Protein AF-A0A3Q9WKT3-F1 (afdb_monomer_lite)

Sequence (146 aa):
MSVVARQGIGAKASLVVVEAEGTRFYLGVTEQSVSVLHSSTAPRALQAVPVSDDAVPTVQAQAAAASAGPGTTAEPADARFAASLRLAATAPGPGSTADAEPVSRRAARAARSAEPAQSAATLQGSILSPATWKQTAAFLRQGRAG

Foldseek 3Di:
DDWPDWADPDPFWIWTWDDDPQKIWTWIGGPVDIDTPDIDGHPPPPPPDPPPPDDDPPPDDDDDDDDDDDDPPVDPVVVVVVVVVVVVVPPDDPPPPPDDDDDDPVNVVVVVVVPCPVVQVVCPPHCPHPVVVVVVVVVVVVVVVD

pLDDT: mean 72.59, std 19.61, range [34.09, 97.5]

Structure (mmCIF, N/CA/C/O backbone):
data_AF-A0A3Q9WKT3-F1
#
_entry.id   AF-A0A3Q9WKT3-F1
#
loop_
_atom_site.group_PDB
_atom_site.id
_atom_site.type_symbol
_atom_site.label_atom_id
_atom_site.label_alt_id
_atom_site.label_comp_id
_atom_site.label_asym_id
_atom_site.label_entity_id
_atom_site.label_seq_id
_atom_site.pdbx_PDB_ins_code
_atom_site.Cartn_x
_atom_site.Cartn_y
_atom_site.Cartn_z
_atom_site.occupancy
_atom_site.B_iso_or_equiv
_atom_site.auth_seq_id
_atom_site.auth_comp_id
_atom_site.auth_asym_id
_atom_site.auth_atom_id
_atom_site.pdbx_PDB_model_num
ATOM 1 N N . MET A 1 1 ? -4.898 -1.278 20.251 1.00 85.44 1 MET A N 1
ATOM 2 C CA . MET A 1 1 ? -3.820 -0.925 19.304 1.00 85.44 1 MET A CA 1
ATOM 3 C C . MET A 1 1 ? -3.080 -2.202 18.942 1.00 85.44 1 MET A C 1
ATOM 5 O O . MET A 1 1 ? -2.647 -2.896 19.854 1.00 85.44 1 MET A O 1
ATOM 9 N N . SER A 1 2 ? -2.984 -2.550 17.660 1.00 92.94 2 SER A N 1
ATOM 10 C CA . SER A 1 2 ? -2.291 -3.749 17.172 1.00 92.94 2 SER A CA 1
ATOM 11 C C . SER A 1 2 ? -1.396 -3.410 15.981 1.00 92.94 2 SER A C 1
ATOM 13 O O . SER A 1 2 ? -1.680 -2.498 15.209 1.00 92.94 2 SER A O 1
ATOM 15 N N . VAL A 1 3 ? -0.285 -4.127 15.831 1.00 93.44 3 VAL A N 1
ATOM 16 C CA . VAL A 1 3 ? 0.569 -4.010 14.643 1.00 93.44 3 VAL A CA 1
ATOM 17 C C . VAL A 1 3 ? 0.066 -5.009 13.612 1.00 93.44 3 VAL A C 1
ATOM 19 O O . VAL A 1 3 ? 0.030 -6.204 13.889 1.00 93.44 3 VAL A O 1
ATOM 22 N N . VAL A 1 4 ? -0.312 -4.518 12.436 1.00 93.94 4 VAL A N 1
ATOM 23 C CA . VAL A 1 4 ? -0.836 -5.348 11.343 1.00 93.94 4 VAL A CA 1
ATOM 24 C C . VAL A 1 4 ? 0.306 -5.911 10.504 1.00 93.94 4 VAL A C 1
ATOM 26 O O . VAL A 1 4 ? 0.288 -7.079 10.134 1.00 93.94 4 VAL A O 1
ATOM 29 N N . ALA A 1 5 ? 1.312 -5.086 10.203 1.00 94.06 5 ALA A N 1
ATOM 30 C CA . ALA A 1 5 ? 2.438 -5.483 9.367 1.00 94.06 5 ALA A CA 1
ATOM 31 C C . ALA A 1 5 ? 3.690 -4.649 9.656 1.00 94.06 5 ALA A C 1
ATOM 33 O O . ALA A 1 5 ? 3.609 -3.503 10.110 1.00 94.06 5 ALA A O 1
ATOM 34 N N . ARG A 1 6 ? 4.856 -5.224 9.347 1.00 95.75 6 ARG A N 1
ATOM 35 C CA . ARG A 1 6 ? 6.154 -4.540 9.334 1.00 95.75 6 ARG A CA 1
ATOM 36 C C . ARG A 1 6 ? 6.895 -4.909 8.058 1.00 95.75 6 ARG A C 1
ATOM 38 O O . ARG A 1 6 ? 7.042 -6.091 7.765 1.00 95.75 6 ARG A O 1
ATOM 45 N N . GLN A 1 7 ? 7.372 -3.911 7.329 1.00 96.69 7 GLN A N 1
ATOM 46 C CA . GLN A 1 7 ? 8.116 -4.103 6.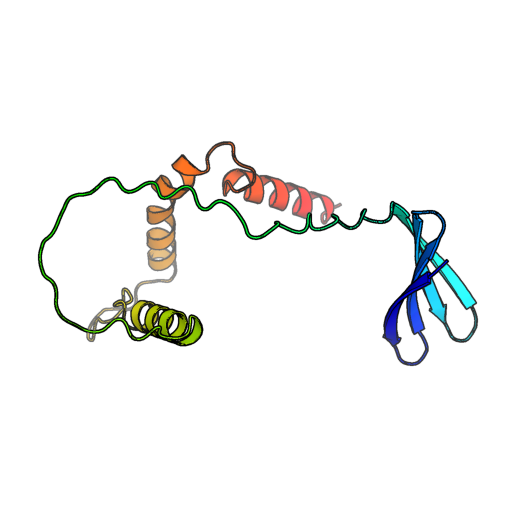090 1.00 96.69 7 GLN A CA 1
ATOM 47 C C . GLN A 1 7 ? 9.424 -3.317 6.135 1.00 96.69 7 GLN A C 1
ATOM 49 O O . GLN A 1 7 ? 9.408 -2.095 6.244 1.00 96.69 7 GLN A O 1
ATOM 54 N N . GLY A 1 8 ? 10.560 -4.004 6.024 1.00 95.62 8 GLY A N 1
ATOM 55 C CA . GLY A 1 8 ? 11.854 -3.349 5.833 1.00 95.62 8 GLY A CA 1
ATOM 56 C C . GLY A 1 8 ? 11.922 -2.723 4.442 1.00 95.62 8 GLY A C 1
ATOM 57 O O . GLY A 1 8 ? 11.718 -3.412 3.446 1.00 95.62 8 GLY A O 1
ATOM 58 N N . ILE A 1 9 ? 12.183 -1.420 4.373 1.00 93.25 9 ILE A N 1
ATOM 59 C CA . ILE A 1 9 ? 12.364 -0.688 3.108 1.00 93.25 9 ILE A CA 1
ATOM 60 C C . ILE A 1 9 ? 13.856 -0.583 2.761 1.00 93.25 9 ILE A C 1
ATOM 62 O O . ILE A 1 9 ? 14.228 -0.520 1.594 1.00 93.25 9 ILE A O 1
ATOM 66 N N . GLY A 1 10 ? 14.725 -0.625 3.771 1.00 93.00 10 GLY A N 1
ATOM 67 C CA . GLY A 1 10 ? 16.173 -0.702 3.618 1.00 93.00 10 GLY A CA 1
ATOM 68 C C . GLY A 1 10 ? 16.838 -1.112 4.929 1.00 93.00 10 GLY A C 1
ATOM 69 O O . GLY A 1 10 ? 16.159 -1.347 5.926 1.00 93.00 10 GLY A O 1
ATOM 70 N N . ALA A 1 11 ? 18.171 -1.150 4.953 1.00 93.50 11 ALA A N 1
ATOM 71 C CA . ALA A 1 11 ? 18.933 -1.607 6.123 1.00 93.50 11 ALA A CA 1
ATOM 72 C C . ALA A 1 11 ? 18.628 -0.825 7.418 1.00 93.50 11 ALA A C 1
ATOM 74 O O . ALA A 1 11 ? 18.759 -1.371 8.507 1.00 93.50 11 ALA A O 1
ATOM 75 N N . LYS A 1 12 ? 18.211 0.443 7.295 1.00 94.69 12 LYS A N 1
ATOM 76 C CA . LYS A 1 12 ? 17.960 1.365 8.417 1.00 94.69 12 LYS A CA 1
ATOM 77 C C . LYS A 1 12 ? 16.559 1.971 8.423 1.00 94.69 12 LYS A C 1
ATOM 79 O O . LYS A 1 12 ? 16.321 2.962 9.109 1.00 94.69 12 LYS A O 1
ATOM 84 N N . ALA A 1 13 ? 15.652 1.430 7.612 1.00 95.94 13 ALA A N 1
ATOM 85 C CA . ALA A 1 13 ? 14.321 1.988 7.432 1.00 95.94 13 ALA A CA 1
ATOM 86 C C . ALA A 1 13 ? 13.273 0.881 7.339 1.00 95.94 13 ALA A C 1
ATOM 88 O O . ALA A 1 13 ? 13.432 -0.088 6.595 1.00 95.94 13 ALA A O 1
ATOM 89 N N . SER A 1 14 ? 12.183 1.040 8.077 1.00 94.94 14 SER A N 1
ATOM 90 C CA . SER A 1 14 ? 11.046 0.124 8.096 1.00 94.94 14 SER A CA 1
ATOM 91 C C . SER A 1 14 ? 9.736 0.895 8.052 1.00 94.94 14 SER A C 1
ATOM 93 O O . SER A 1 14 ? 9.620 1.976 8.618 1.00 94.94 14 SER A O 1
ATOM 95 N N . LEU A 1 15 ? 8.732 0.319 7.404 1.00 97.06 15 LEU A N 1
ATOM 96 C CA . LEU A 1 15 ? 7.361 0.795 7.414 1.00 97.06 15 LEU A CA 1
ATOM 97 C C . LEU A 1 15 ? 6.528 -0.106 8.328 1.00 97.06 15 LEU A C 1
ATOM 99 O O . LEU A 1 15 ? 6.508 -1.326 8.161 1.00 97.06 15 LEU A O 1
ATOM 103 N N . VAL A 1 16 ? 5.853 0.487 9.309 1.00 97.06 16 VAL A N 1
ATOM 104 C CA . VAL A 1 16 ? 5.008 -0.228 10.271 1.00 97.06 16 VAL A CA 1
ATOM 105 C C . VAL A 1 16 ? 3.568 0.208 10.087 1.00 97.06 16 VAL A C 1
ATOM 107 O O . VAL A 1 16 ? 3.263 1.396 10.110 1.00 97.06 16 VAL A O 1
ATOM 110 N N . VAL A 1 17 ? 2.678 -0.764 9.929 1.00 96.31 17 VAL A N 1
ATOM 111 C CA . VAL A 1 17 ? 1.240 -0.524 9.858 1.00 96.31 17 VAL A CA 1
ATOM 112 C C . VAL A 1 17 ? 0.637 -0.853 11.214 1.00 96.31 17 VAL A C 1
ATOM 114 O O . VAL A 1 17 ? 0.708 -1.997 11.667 1.00 96.31 17 VAL A O 1
ATOM 117 N N . VAL A 1 18 ? 0.052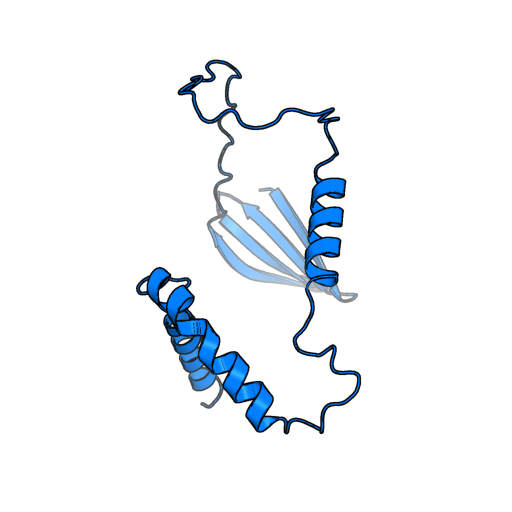 0.147 11.864 1.00 95.81 18 VAL A N 1
ATOM 118 C CA . VAL A 1 18 ? -0.598 0.016 13.172 1.00 95.81 18 VAL A CA 1
ATOM 119 C C . VAL A 1 18 ? -2.079 0.289 13.025 1.00 95.81 18 VAL A C 1
ATOM 121 O O . VAL A 1 18 ? -2.477 1.239 12.362 1.00 95.81 18 VAL A O 1
ATOM 124 N N . GLU A 1 19 ? -2.896 -0.519 13.677 1.00 94.56 19 GLU A N 1
ATOM 125 C CA . GLU A 1 19 ? -4.323 -0.294 13.801 1.00 94.56 19 GLU A CA 1
ATOM 126 C C . GLU A 1 19 ? -4.661 0.134 15.232 1.00 94.56 19 GLU A C 1
ATOM 128 O O . GLU A 1 19 ? -4.370 -0.561 16.211 1.00 94.56 19 GLU A O 1
ATOM 133 N N . ALA A 1 20 ? -5.258 1.313 15.366 1.00 93.12 20 ALA A N 1
ATOM 134 C CA . ALA A 1 20 ? -5.725 1.859 16.629 1.00 93.12 20 ALA A CA 1
ATOM 135 C C . ALA A 1 20 ? -7.082 2.520 16.404 1.00 93.12 20 ALA A C 1
ATOM 137 O O . ALA A 1 20 ? -7.234 3.318 15.485 1.00 93.12 20 ALA A O 1
ATOM 138 N N . GLU A 1 21 ? -8.068 2.155 17.227 1.00 90.25 21 GLU A N 1
ATOM 139 C CA . GLU A 1 21 ? -9.386 2.811 17.238 1.00 90.25 21 GLU A CA 1
ATOM 140 C C . GLU A 1 21 ? -10.084 2.813 15.863 1.00 90.25 21 GLU A C 1
ATOM 142 O O . GLU A 1 21 ? -10.725 3.779 15.466 1.00 90.25 21 GLU A O 1
ATOM 147 N N . GLY A 1 22 ? -9.925 1.731 15.089 1.00 91.31 22 GLY A N 1
ATOM 148 C CA . GLY A 1 22 ? -10.495 1.624 13.739 1.00 91.31 22 GLY A CA 1
ATOM 149 C C . GLY A 1 22 ? -9.801 2.496 12.686 1.00 91.31 22 GLY A C 1
ATOM 150 O O . GLY A 1 22 ? -10.281 2.601 11.559 1.00 91.31 22 GLY A O 1
ATOM 151 N N . THR A 1 23 ? -8.661 3.098 13.023 1.00 93.56 23 THR A N 1
ATOM 152 C CA . THR A 1 23 ? -7.796 3.838 12.103 1.00 93.56 23 THR A CA 1
ATOM 153 C C . THR A 1 23 ? -6.489 3.082 11.903 1.00 93.56 23 THR A C 1
ATOM 155 O O . THR A 1 23 ? -5.871 2.583 12.845 1.00 93.56 23 THR A O 1
ATOM 158 N N . ARG A 1 24 ? -6.056 2.996 10.650 1.00 95.25 24 ARG A N 1
ATOM 159 C CA . ARG A 1 24 ? -4.789 2.416 10.233 1.00 95.25 24 ARG A CA 1
ATOM 160 C C . ARG A 1 24 ? -3.768 3.515 9.978 1.00 95.25 24 ARG A C 1
ATOM 162 O O . ARG A 1 24 ? -3.950 4.348 9.090 1.00 95.25 24 ARG A O 1
ATOM 169 N N . PHE A 1 25 ? -2.683 3.471 10.732 1.00 96.62 25 PHE A N 1
ATOM 170 C CA . PHE A 1 25 ? -1.548 4.375 10.646 1.00 96.62 25 PHE A CA 1
ATOM 171 C C . PHE A 1 25 ? -0.377 3.689 9.951 1.00 96.62 25 PHE A C 1
ATOM 173 O O . PHE A 1 25 ? -0.007 2.567 10.294 1.00 96.62 25 PHE A O 1
ATOM 180 N N . TYR A 1 26 ? 0.220 4.388 8.994 1.00 96.88 26 TYR A N 1
ATOM 181 C CA . TYR A 1 26 ? 1.443 3.995 8.308 1.00 96.88 26 TYR A CA 1
ATOM 182 C C . TYR A 1 26 ? 2.587 4.802 8.895 1.00 96.88 26 TYR A C 1
ATOM 184 O O . TYR A 1 26 ? 2.605 6.025 8.770 1.00 96.88 26 TYR A O 1
ATOM 192 N N . LEU A 1 27 ? 3.526 4.129 9.546 1.00 97.50 27 LEU A N 1
ATOM 193 C CA . LEU A 1 27 ? 4.646 4.757 10.228 1.00 97.50 27 LEU A CA 1
ATOM 194 C C . LEU A 1 27 ? 5.938 4.475 9.472 1.00 97.50 27 LEU A C 1
ATOM 196 O O . LEU A 1 27 ? 6.269 3.316 9.229 1.00 97.50 27 LEU A O 1
ATOM 200 N N . GLY A 1 28 ? 6.674 5.524 9.126 1.00 97.38 28 GLY A N 1
ATOM 201 C CA . GLY A 1 28 ? 8.062 5.429 8.705 1.00 97.38 28 GLY A CA 1
ATOM 202 C C . GLY A 1 28 ? 8.944 5.381 9.944 1.00 97.38 28 GLY A C 1
ATOM 203 O O . GLY A 1 28 ? 8.919 6.294 10.760 1.00 97.38 28 GLY A O 1
ATOM 204 N N . VAL A 1 29 ? 9.709 4.312 10.102 1.00 97.19 29 VAL A N 1
ATOM 205 C CA . VAL A 1 29 ? 10.634 4.115 11.218 1.00 97.19 29 VAL A CA 1
ATOM 206 C C . VAL A 1 29 ? 12.044 4.077 10.659 1.00 97.19 29 VAL A C 1
ATOM 208 O O . VAL A 1 29 ? 12.347 3.274 9.778 1.00 97.19 29 VAL A O 1
ATOM 211 N N . THR A 1 30 ? 12.909 4.932 11.180 1.00 97.12 30 THR A N 1
ATOM 212 C CA . THR A 1 30 ? 14.353 4.900 10.944 1.00 97.12 30 THR A CA 1
ATOM 213 C C . THR A 1 30 ? 15.078 4.627 12.259 1.00 97.12 30 THR A C 1
ATOM 215 O O . THR A 1 30 ? 14.454 4.593 13.317 1.00 97.12 30 THR A O 1
ATOM 218 N N . GLU A 1 31 ? 16.400 4.457 12.221 1.00 94.94 31 GLU A N 1
ATOM 219 C CA . GLU A 1 31 ? 17.206 4.352 13.450 1.00 94.94 31 GLU A CA 1
ATOM 220 C C . GLU A 1 31 ? 17.060 5.572 14.373 1.00 94.94 31 GLU A C 1
ATOM 222 O O . GLU A 1 31 ? 17.219 5.446 15.583 1.00 94.94 31 GLU A O 1
ATOM 227 N N . GLN A 1 32 ? 16.777 6.751 13.811 1.00 95.94 32 GLN A N 1
ATOM 228 C CA . GLN A 1 32 ? 16.796 8.015 14.550 1.00 95.94 32 GLN A CA 1
ATOM 229 C C . GLN A 1 32 ? 15.402 8.574 14.842 1.00 95.94 32 GLN A C 1
ATOM 231 O O . GLN A 1 32 ? 15.259 9.411 15.730 1.00 95.94 32 GLN A O 1
ATOM 236 N N . SER A 1 33 ? 14.375 8.167 14.092 1.00 94.12 33 SER A N 1
ATOM 237 C CA . SER A 1 33 ? 13.057 8.796 14.182 1.00 94.12 33 SER A CA 1
ATOM 238 C C . SER A 1 33 ? 11.909 7.896 13.737 1.00 94.12 33 SER A C 1
ATOM 240 O O . SER A 1 33 ? 12.082 6.957 12.957 1.00 94.12 33 SER A O 1
ATOM 242 N N . VAL A 1 34 ? 10.712 8.238 14.218 1.00 97.00 34 VAL A N 1
ATOM 243 C CA . VAL A 1 34 ? 9.435 7.670 13.778 1.00 97.00 34 VAL A CA 1
ATOM 244 C C . VAL A 1 34 ? 8.562 8.800 13.242 1.00 97.00 34 VAL A C 1
ATOM 246 O O . VAL A 1 34 ? 8.390 9.817 13.912 1.00 97.00 34 VAL A O 1
ATOM 249 N N . SER A 1 35 ? 7.996 8.623 12.052 1.00 96.25 35 SER A N 1
ATOM 250 C CA . SER A 1 35 ? 7.088 9.573 11.411 1.00 96.25 35 SER A CA 1
ATOM 251 C C . SER A 1 35 ? 5.788 8.896 10.988 1.00 96.25 35 SER A C 1
ATOM 253 O O . SER A 1 35 ? 5.781 7.738 10.577 1.00 96.25 35 SER A O 1
ATOM 255 N N . VAL A 1 36 ? 4.668 9.615 11.073 1.00 97.00 36 VAL A N 1
ATOM 256 C CA . VAL A 1 36 ? 3.390 9.160 10.508 1.00 97.00 36 VAL A CA 1
ATOM 257 C C . VAL A 1 36 ? 3.353 9.588 9.047 1.00 97.00 36 VAL A C 1
ATOM 259 O O . VAL A 1 36 ? 3.376 10.778 8.748 1.00 97.00 36 VAL A O 1
ATOM 262 N N . LEU A 1 37 ? 3.308 8.620 8.138 1.00 95.69 37 LEU A N 1
ATOM 263 C CA . LEU A 1 37 ? 3.253 8.861 6.697 1.00 95.69 37 LEU A CA 1
ATOM 264 C C . LEU A 1 37 ? 1.814 9.016 6.210 1.00 95.69 37 LEU A C 1
ATOM 266 O O . LEU A 1 37 ? 1.537 9.832 5.337 1.00 95.69 37 LEU A O 1
ATOM 270 N N . HIS A 1 38 ? 0.898 8.214 6.756 1.00 96.38 38 HIS A N 1
ATOM 271 C CA . HIS A 1 38 ? -0.500 8.227 6.344 1.00 96.38 38 HIS A CA 1
ATOM 272 C C . HIS A 1 38 ? -1.419 7.685 7.440 1.00 96.38 38 HIS A C 1
ATOM 274 O O . HIS A 1 38 ? -1.035 6.793 8.201 1.00 96.38 38 HIS A O 1
ATOM 280 N N . SER A 1 39 ? -2.649 8.189 7.482 1.00 94.19 39 SER A N 1
ATOM 281 C CA . SER A 1 39 ? -3.749 7.643 8.270 1.00 94.19 39 SER A CA 1
ATOM 282 C C . SER A 1 39 ? -4.929 7.351 7.345 1.00 94.19 39 SER A C 1
ATOM 284 O O . SER A 1 39 ? -5.292 8.155 6.491 1.00 94.19 39 SER A O 1
ATOM 286 N N . SER A 1 40 ? -5.517 6.172 7.505 1.00 91.12 40 SER A N 1
ATOM 287 C CA . SER A 1 40 ? -6.676 5.722 6.732 1.00 91.12 40 SER A CA 1
ATOM 288 C C . SER A 1 40 ? -7.649 5.001 7.650 1.00 91.12 40 SER A C 1
ATOM 290 O O . SER A 1 40 ? -7.243 4.467 8.680 1.00 91.12 40 SER A O 1
ATOM 292 N N . THR A 1 41 ? -8.930 4.955 7.298 1.00 91.06 41 THR A N 1
ATOM 293 C CA . THR A 1 41 ? -9.870 4.103 8.033 1.00 91.06 41 THR A CA 1
ATOM 294 C C . THR A 1 41 ? -9.487 2.631 7.849 1.00 91.06 41 THR A C 1
ATOM 296 O O . THR A 1 41 ? -9.108 2.213 6.751 1.00 91.06 41 THR A O 1
ATOM 299 N N . ALA A 1 42 ? -9.531 1.845 8.923 1.00 83.75 42 ALA A N 1
ATOM 300 C CA . ALA A 1 42 ? -9.238 0.424 8.843 1.00 83.75 42 ALA A CA 1
ATOM 301 C C . ALA A 1 42 ? -10.348 -0.276 8.033 1.00 83.75 42 ALA A C 1
ATOM 303 O O . ALA A 1 42 ? -11.529 -0.122 8.358 1.00 83.75 42 ALA A O 1
ATOM 304 N N . PRO A 1 43 ? -10.011 -1.055 6.987 1.00 72.69 43 PRO A N 1
ATOM 305 C CA . PRO A 1 43 ? -10.982 -1.880 6.287 1.00 72.69 43 PRO A CA 1
ATOM 306 C C . PRO A 1 43 ? -11.625 -2.829 7.291 1.00 72.69 43 PRO A C 1
ATOM 308 O O . PRO A 1 43 ? -10.945 -3.678 7.872 1.00 72.69 43 PRO A O 1
ATOM 311 N N . ARG A 1 44 ? -12.934 -2.674 7.506 1.00 71.06 44 ARG A N 1
ATOM 312 C CA . ARG A 1 44 ? -13.707 -3.582 8.349 1.00 71.06 44 ARG A CA 1
ATOM 313 C C . ARG A 1 44 ? -13.537 -4.987 7.782 1.00 71.06 44 ARG A C 1
ATOM 315 O O . ARG A 1 44 ? -13.904 -5.223 6.632 1.00 71.06 44 ARG A O 1
ATOM 322 N N . ALA A 1 45 ? -12.981 -5.903 8.574 1.00 67.38 45 ALA A N 1
ATOM 323 C CA . ALA A 1 45 ? -12.956 -7.308 8.204 1.00 67.38 45 ALA A CA 1
ATOM 324 C C . ALA A 1 45 ? -14.401 -7.732 7.919 1.00 67.38 45 ALA A C 1
ATOM 326 O O . ALA A 1 45 ? -15.261 -7.642 8.801 1.00 67.38 45 ALA A O 1
ATOM 327 N N . LEU A 1 46 ? -14.681 -8.112 6.671 1.00 56.34 46 LEU A N 1
ATOM 328 C CA . LEU A 1 46 ? -15.932 -8.763 6.315 1.00 56.34 46 LEU A CA 1
ATOM 329 C C . LEU A 1 46 ? -15.966 -10.043 7.146 1.00 56.34 46 LEU A C 1
ATOM 331 O O . LEU A 1 46 ? -15.220 -10.980 6.870 1.00 56.34 46 LEU A O 1
ATOM 335 N N . GLN A 1 47 ? -16.748 -10.039 8.227 1.00 55.41 47 GLN A N 1
ATOM 336 C CA . GLN A 1 47 ? -16.983 -11.246 9.002 1.00 55.41 47 GLN A CA 1
ATOM 337 C C . GLN A 1 47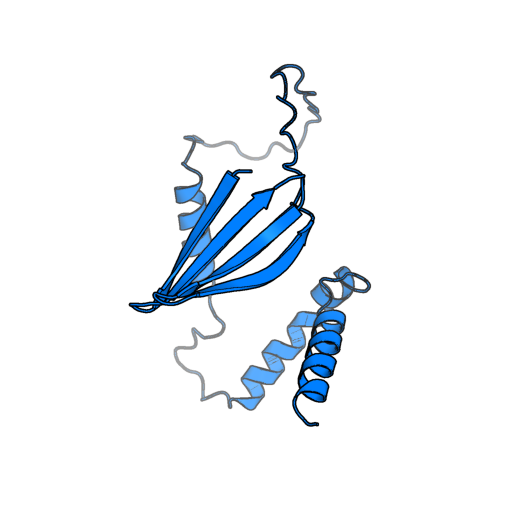 ? -17.599 -12.255 8.040 1.00 55.41 47 GLN A C 1
ATOM 339 O O . GLN A 1 47 ? -18.687 -12.024 7.510 1.00 55.41 47 GLN A O 1
ATOM 344 N N . ALA A 1 48 ? -16.872 -13.338 7.773 1.00 51.97 48 ALA A N 1
ATOM 345 C CA . ALA A 1 48 ? -17.440 -14.483 7.096 1.00 51.97 48 ALA A CA 1
ATOM 346 C C . ALA A 1 48 ? -18.609 -14.957 7.961 1.00 51.97 48 ALA A C 1
ATOM 348 O O . ALA A 1 48 ? -18.409 -15.379 9.100 1.00 51.97 48 ALA A O 1
ATOM 349 N N . VAL A 1 49 ? -19.830 -14.822 7.445 1.00 55.50 49 VAL A N 1
ATOM 350 C CA . VAL A 1 49 ? -20.982 -15.521 8.008 1.00 55.50 49 VAL A CA 1
ATOM 351 C C . VAL A 1 49 ? -20.596 -16.999 7.980 1.00 55.50 49 VAL A C 1
ATOM 353 O O . VAL A 1 49 ? -20.276 -17.486 6.892 1.00 55.50 49 VAL A O 1
ATOM 356 N N . PRO A 1 50 ? -20.547 -17.712 9.122 1.00 52.00 50 PRO A N 1
ATOM 357 C CA . PRO A 1 50 ? -20.428 -19.154 9.076 1.00 52.00 50 PRO A CA 1
ATOM 358 C C . PRO A 1 50 ? -21.666 -19.634 8.327 1.00 52.00 50 PRO A C 1
ATOM 360 O O . PRO A 1 50 ? -22.784 -19.546 8.836 1.00 52.00 50 PRO A O 1
ATOM 363 N N . VAL A 1 51 ? -21.474 -20.047 7.074 1.00 54.50 51 VAL A N 1
ATOM 364 C CA . VAL A 1 51 ? -22.484 -20.794 6.339 1.00 54.50 51 VAL A CA 1
ATOM 365 C C . VAL A 1 51 ? -22.679 -22.042 7.180 1.00 54.50 51 VAL A C 1
ATOM 367 O O . VAL A 1 51 ? -21.804 -22.903 7.235 1.00 54.50 51 VAL A O 1
ATOM 370 N N . SER A 1 52 ? -23.764 -22.061 7.954 1.00 50.53 52 SER A N 1
ATOM 371 C CA . SER A 1 52 ? -24.247 -23.306 8.523 1.00 50.53 52 SER A CA 1
ATOM 372 C C . SER A 1 52 ? -24.522 -24.187 7.320 1.00 50.53 52 SER A C 1
ATOM 374 O O . SER A 1 52 ? -25.271 -23.795 6.428 1.00 50.53 52 SER A O 1
ATOM 376 N N . ASP A 1 53 ? -23.788 -25.287 7.258 1.00 50.28 53 ASP A N 1
ATOM 377 C CA . ASP A 1 53 ? -23.843 -26.290 6.211 1.00 50.28 53 ASP A CA 1
ATOM 378 C C . ASP A 1 53 ? -25.193 -27.011 6.322 1.00 50.28 53 ASP A C 1
ATOM 380 O O . ASP A 1 53 ? -25.290 -28.098 6.879 1.00 50.28 53 ASP A O 1
ATOM 384 N N . ASP A 1 54 ? -26.271 -26.335 5.927 1.00 49.50 54 ASP A N 1
ATOM 385 C CA . ASP A 1 54 ? -27.579 -26.944 5.754 1.00 49.50 54 ASP A CA 1
ATOM 386 C C . ASP A 1 54 ? -28.405 -26.156 4.727 1.00 49.50 54 ASP A C 1
ATOM 388 O O . ASP A 1 54 ? -28.441 -24.924 4.733 1.00 49.50 54 ASP A O 1
ATOM 392 N N . ALA A 1 55 ? -29.077 -26.907 3.856 1.00 46.72 55 ALA A N 1
ATOM 393 C CA . ALA A 1 55 ? -29.893 -26.494 2.709 1.00 46.72 55 ALA A CA 1
ATOM 394 C C . ALA A 1 55 ? -29.158 -26.178 1.386 1.00 46.72 55 ALA A C 1
ATOM 396 O O . ALA A 1 55 ? -29.038 -25.039 0.935 1.00 46.72 55 ALA A O 1
ATOM 397 N N . VAL A 1 56 ? -28.807 -27.251 0.671 1.00 46.44 56 VAL A N 1
ATOM 398 C CA . VAL A 1 56 ? -28.685 -27.269 -0.795 1.00 46.44 56 VAL A CA 1
ATOM 399 C C . VAL A 1 56 ? -30.104 -27.221 -1.394 1.00 46.44 56 VAL A C 1
ATOM 401 O O . VAL A 1 56 ? -30.851 -28.180 -1.196 1.00 46.44 56 VAL A O 1
ATOM 404 N N . PRO A 1 57 ? -30.527 -26.193 -2.158 1.00 41.31 57 PRO A N 1
ATOM 405 C CA . PRO A 1 57 ? -31.674 -26.347 -3.036 1.00 41.31 57 PRO A CA 1
ATOM 406 C C . PRO A 1 57 ? -31.179 -27.008 -4.326 1.00 41.31 57 PRO A C 1
ATOM 408 O O . PRO A 1 57 ? -30.595 -26.375 -5.207 1.00 41.31 57 PRO A O 1
ATOM 411 N N . THR A 1 58 ? -31.391 -28.316 -4.423 1.00 40.97 58 THR A N 1
ATOM 412 C CA . THR A 1 58 ? -31.261 -29.097 -5.653 1.00 40.97 58 THR A CA 1
ATOM 413 C C . THR A 1 58 ? -32.272 -28.603 -6.687 1.00 40.97 58 THR A C 1
ATOM 415 O O . THR A 1 58 ? -33.410 -29.061 -6.742 1.00 40.97 58 THR A O 1
ATOM 418 N N . VAL A 1 59 ? -31.851 -27.696 -7.569 1.00 47.22 59 VAL A N 1
ATOM 419 C CA . VAL A 1 59 ? -32.549 -27.461 -8.840 1.00 47.22 59 VAL A CA 1
ATOM 420 C C . VAL A 1 59 ? -32.131 -28.561 -9.816 1.00 47.22 59 VAL A C 1
ATOM 422 O O . VAL A 1 59 ? -31.232 -28.406 -10.639 1.00 47.22 59 VAL A O 1
ATOM 425 N N . GLN A 1 60 ? -32.766 -29.725 -9.677 1.00 46.97 60 GLN A N 1
ATOM 426 C CA . GLN A 1 60 ? -32.836 -30.712 -10.747 1.00 46.97 60 GLN A CA 1
A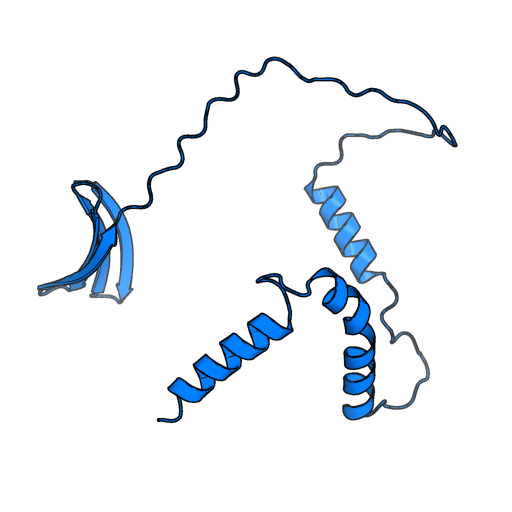TOM 427 C C . GLN A 1 60 ? -33.926 -30.277 -11.728 1.00 46.97 60 GLN A C 1
ATOM 429 O O . GLN A 1 60 ? -35.112 -30.351 -11.423 1.00 46.97 60 GLN A O 1
ATOM 434 N N . ALA A 1 61 ? -33.516 -29.874 -12.927 1.00 40.38 61 ALA A N 1
ATOM 435 C CA . ALA A 1 61 ? -34.355 -29.953 -14.114 1.00 40.38 61 ALA A CA 1
ATOM 436 C C . ALA A 1 61 ? -33.521 -30.571 -15.243 1.00 40.38 61 ALA A C 1
ATOM 438 O O . ALA A 1 61 ? -32.503 -30.035 -15.676 1.00 40.38 61 ALA A O 1
ATOM 439 N N . GLN A 1 62 ? -33.937 -31.775 -15.616 1.00 40.66 62 GLN A N 1
ATOM 440 C CA . GLN A 1 62 ? -33.342 -32.691 -16.580 1.00 40.66 62 GLN A CA 1
ATOM 441 C C . GLN A 1 62 ? -33.487 -32.204 -18.031 1.00 40.66 62 GLN A C 1
ATOM 443 O O . GLN A 1 62 ? -34.497 -31.600 -18.376 1.00 40.66 62 GLN A O 1
ATOM 448 N N . ALA A 1 63 ? -32.528 -32.605 -18.878 1.00 36.34 63 ALA A N 1
ATOM 449 C CA . ALA A 1 63 ? -32.734 -33.359 -20.131 1.00 36.34 63 ALA A CA 1
ATOM 450 C C . ALA A 1 63 ? -31.880 -32.858 -21.313 1.00 36.34 63 ALA A C 1
ATOM 452 O O . ALA A 1 63 ? -32.296 -31.999 -22.081 1.00 36.34 63 ALA A O 1
ATOM 453 N N . ALA A 1 64 ? -30.724 -33.496 -21.512 1.00 34.09 64 ALA A N 1
ATOM 454 C CA . ALA A 1 64 ? -30.259 -33.939 -22.830 1.00 34.09 64 ALA A CA 1
ATOM 455 C C . ALA A 1 64 ? -29.165 -34.994 -22.620 1.00 34.09 64 ALA A C 1
ATOM 457 O O . ALA A 1 64 ? -27.970 -34.709 -22.588 1.00 34.09 64 ALA A O 1
ATOM 458 N N . ALA A 1 65 ? -29.608 -36.231 -22.409 1.00 39.84 65 ALA A N 1
ATOM 459 C CA . ALA A 1 65 ? -28.757 -37.399 -22.488 1.00 39.84 65 ALA A CA 1
ATOM 460 C C . ALA A 1 65 ? -28.346 -37.614 -23.951 1.00 39.84 65 ALA A C 1
ATOM 462 O O . ALA A 1 65 ? -29.185 -37.933 -24.788 1.00 39.84 65 ALA A O 1
ATOM 463 N N . ALA A 1 66 ? -27.054 -37.487 -24.238 1.00 38.38 66 ALA A N 1
ATOM 464 C CA . ALA A 1 66 ? -26.424 -38.214 -25.328 1.00 38.38 66 ALA A CA 1
ATOM 465 C C . ALA A 1 66 ? -24.970 -38.522 -24.949 1.00 38.38 66 ALA A C 1
ATOM 467 O O . ALA A 1 66 ? -24.105 -37.651 -24.975 1.00 38.38 66 ALA A O 1
ATOM 468 N N . SER A 1 67 ? -24.747 -39.805 -24.654 1.00 38.72 67 SER A N 1
ATOM 469 C CA . SER A 1 67 ? -23.457 -40.508 -24.598 1.00 38.72 67 SER A CA 1
ATOM 470 C C . SER A 1 67 ? -22.703 -40.457 -23.264 1.00 38.72 67 SER A C 1
ATOM 472 O O . SER A 1 67 ? -21.888 -39.582 -22.993 1.00 38.72 67 SER A O 1
ATOM 474 N N . ALA A 1 68 ? -22.954 -41.482 -22.451 1.00 41.91 68 ALA A N 1
ATOM 475 C CA . ALA A 1 68 ? -22.138 -41.862 -21.309 1.00 41.91 68 ALA A CA 1
ATOM 476 C C . ALA A 1 68 ? -20.927 -42.716 -21.738 1.00 41.91 68 ALA A C 1
ATOM 478 O O . ALA A 1 68 ? -21.074 -43.640 -22.537 1.00 41.91 68 ALA A O 1
ATOM 479 N N . GLY A 1 69 ? -19.769 -42.458 -21.118 1.00 34.19 69 GLY A N 1
ATOM 480 C CA . GLY A 1 69 ? -18.638 -43.387 -20.970 1.00 34.19 69 GLY A CA 1
ATOM 481 C C . GLY A 1 69 ? -17.325 -42.676 -20.586 1.00 34.19 69 GLY A C 1
ATOM 482 O O . GLY A 1 69 ? -17.066 -41.597 -21.107 1.00 34.19 69 GLY A O 1
ATOM 483 N N . PRO A 1 70 ? -16.459 -43.260 -19.732 1.00 46.97 70 PRO A N 1
ATOM 484 C CA . PRO A 1 70 ? -16.692 -43.511 -18.306 1.00 46.97 70 PRO A CA 1
ATOM 485 C C . PRO A 1 70 ? -15.667 -42.787 -17.396 1.00 46.97 70 PRO A C 1
ATOM 487 O O . PRO A 1 70 ? -14.545 -42.502 -17.798 1.00 46.97 70 PRO A O 1
ATOM 490 N N . GLY A 1 71 ? -16.037 -42.565 -16.128 1.00 37.78 71 GLY A N 1
ATOM 491 C CA . GLY A 1 71 ? -15.089 -42.313 -15.032 1.00 37.78 71 GLY A CA 1
ATOM 492 C C . GLY A 1 71 ? -14.649 -40.862 -14.830 1.00 37.78 71 GLY A C 1
ATOM 493 O O . GLY A 1 71 ? -13.501 -40.514 -15.083 1.00 37.78 71 GLY A O 1
ATOM 494 N N . THR A 1 72 ? -15.514 -40.010 -14.268 1.00 49.28 72 THR A N 1
ATOM 495 C CA . THR A 1 72 ? -15.021 -38.809 -13.573 1.00 49.28 72 THR A CA 1
ATOM 496 C C . THR A 1 72 ? -14.414 -39.243 -12.241 1.00 49.28 72 THR A C 1
ATOM 498 O O . THR A 1 72 ? -15.034 -39.131 -11.188 1.00 49.28 72 THR A O 1
ATOM 501 N N . THR A 1 73 ? -13.180 -39.749 -12.281 1.00 51.94 73 THR A N 1
ATOM 502 C CA . THR A 1 73 ? -12.277 -39.571 -11.144 1.00 51.94 73 THR A CA 1
ATOM 503 C C . THR A 1 73 ? -12.245 -38.069 -10.886 1.00 51.94 73 THR A C 1
ATOM 505 O O . THR A 1 73 ? -12.119 -37.289 -11.835 1.00 51.94 73 THR A O 1
ATOM 508 N N . ALA A 1 74 ? -12.451 -37.648 -9.640 1.00 58.22 74 ALA A N 1
ATOM 509 C CA . ALA A 1 74 ? -12.318 -36.256 -9.238 1.00 58.22 74 ALA A CA 1
ATOM 510 C C . ALA A 1 74 ? -10.871 -35.814 -9.497 1.00 58.22 74 ALA A C 1
ATOM 512 O O . ALA A 1 74 ? -10.009 -35.914 -8.631 1.00 58.22 74 ALA A O 1
ATOM 513 N N . GLU A 1 75 ? -10.584 -35.403 -10.730 1.00 58.34 75 GLU A N 1
ATOM 514 C CA . GLU A 1 75 ? -9.293 -34.846 -11.085 1.00 58.34 75 GLU A CA 1
ATOM 515 C C . GLU A 1 75 ? -9.124 -33.567 -10.253 1.00 58.34 75 GLU A C 1
ATOM 517 O O . GLU A 1 75 ? -10.045 -32.731 -10.261 1.00 58.34 75 GLU A O 1
ATOM 522 N N . PRO A 1 76 ? -8.013 -33.410 -9.505 1.00 69.94 76 PRO A N 1
ATOM 523 C CA . PRO A 1 76 ? -7.770 -32.195 -8.744 1.00 69.94 76 PRO A CA 1
ATOM 524 C C . PRO A 1 76 ? -7.852 -30.996 -9.690 1.00 69.94 76 PRO A C 1
ATOM 526 O O . PRO A 1 76 ? -7.456 -31.088 -10.853 1.00 69.94 76 PRO A O 1
ATOM 529 N N . ALA A 1 77 ? -8.389 -29.873 -9.208 1.00 72.00 77 ALA A N 1
ATOM 530 C CA . ALA A 1 77 ? -8.591 -28.667 -10.016 1.00 72.00 77 ALA A CA 1
ATOM 531 C C . ALA A 1 77 ? -7.319 -28.249 -10.786 1.00 72.00 77 ALA A C 1
ATOM 533 O O . ALA A 1 77 ? -7.410 -27.784 -11.922 1.00 72.00 77 ALA A O 1
ATOM 534 N N . ASP A 1 78 ? -6.147 -28.523 -10.212 1.00 73.38 78 ASP A N 1
ATOM 535 C CA . ASP A 1 78 ? -4.834 -28.302 -10.819 1.00 73.38 78 ASP A CA 1
ATOM 536 C C . ASP A 1 78 ? -4.615 -29.086 -12.117 1.00 73.38 78 ASP A C 1
ATOM 538 O O . ASP A 1 78 ? -4.027 -28.571 -13.067 1.00 73.38 78 ASP A O 1
ATOM 542 N N . ALA A 1 79 ? -5.107 -30.319 -12.196 1.00 79.50 79 ALA A N 1
ATOM 543 C CA . ALA A 1 79 ? -4.928 -31.168 -13.363 1.00 79.50 79 ALA A CA 1
ATOM 544 C C . ALA A 1 79 ? -5.867 -30.749 -14.512 1.00 79.50 79 ALA A C 1
ATOM 546 O O . ALA A 1 79 ? -5.419 -30.628 -15.657 1.00 79.50 79 ALA A O 1
ATOM 547 N N . ARG A 1 80 ? -7.097 -30.316 -14.188 1.00 84.50 80 ARG A N 1
ATOM 548 C CA . ARG A 1 80 ? -7.995 -29.649 -15.151 1.00 84.50 80 ARG A CA 1
ATOM 549 C C . ARG A 1 80 ? -7.426 -28.324 -15.650 1.00 84.50 80 ARG A C 1
ATOM 551 O O . ARG A 1 80 ? -7.539 -28.005 -16.837 1.00 84.50 80 ARG A O 1
ATOM 558 N N . PHE A 1 81 ? -6.807 -27.544 -14.768 1.00 76.81 81 PHE A N 1
ATOM 559 C CA . PHE A 1 81 ? -6.148 -26.297 -15.143 1.00 76.81 81 PHE A CA 1
ATOM 560 C C . PHE A 1 81 ? -4.934 -26.550 -16.049 1.00 76.81 81 PHE A C 1
ATOM 562 O O . PHE A 1 81 ? -4.809 -25.923 -17.102 1.00 76.81 81 PHE A O 1
ATOM 569 N N . ALA A 1 82 ? -4.090 -27.531 -15.719 1.00 90.38 82 ALA A N 1
ATOM 570 C CA . ALA A 1 82 ? -2.960 -27.936 -16.552 1.00 90.38 82 ALA A CA 1
ATOM 571 C C . ALA A 1 82 ? -3.408 -28.463 -17.926 1.00 90.38 82 ALA A C 1
ATOM 573 O O . ALA A 1 82 ? -2.773 -28.158 -18.939 1.00 90.38 82 ALA A O 1
ATOM 574 N N . ALA A 1 83 ? -4.516 -29.207 -17.982 1.00 81.81 83 ALA A N 1
ATOM 575 C CA . ALA A 1 83 ? -5.134 -29.640 -19.232 1.00 81.81 83 ALA A CA 1
ATOM 576 C C . ALA A 1 83 ? -5.647 -28.445 -20.053 1.00 81.81 83 ALA A C 1
ATOM 578 O O . ALA A 1 83 ? -5.433 -28.401 -21.264 1.00 81.81 83 ALA A O 1
ATOM 579 N N . SER A 1 84 ? -6.236 -27.441 -19.396 1.00 88.69 84 SER A N 1
ATOM 580 C CA . SER A 1 84 ? -6.721 -26.218 -20.050 1.00 88.69 84 SER A CA 1
ATOM 581 C C . SER A 1 84 ? -5.573 -25.382 -20.625 1.00 88.69 84 SER A C 1
ATOM 583 O O . SER A 1 84 ? -5.671 -24.896 -21.749 1.00 88.69 84 SER A O 1
ATOM 585 N N . LEU A 1 85 ? -4.449 -25.274 -19.907 1.00 86.06 85 LEU A N 1
ATOM 586 C CA . LEU A 1 85 ? -3.230 -24.631 -20.410 1.00 86.06 85 LEU A CA 1
ATOM 587 C C . LEU A 1 85 ? -2.634 -25.381 -21.602 1.00 86.06 85 LEU A C 1
ATOM 589 O O . LEU A 1 85 ? -2.246 -24.752 -22.584 1.00 86.06 85 LEU A O 1
ATOM 593 N N . ARG A 1 86 ? -2.584 -26.718 -21.550 1.00 84.94 86 ARG A N 1
ATOM 594 C CA . ARG A 1 86 ? -2.122 -27.535 -22.681 1.00 84.94 86 ARG A CA 1
ATOM 595 C C . ARG A 1 86 ? -3.027 -27.367 -23.896 1.00 84.94 86 ARG A C 1
ATOM 597 O O . ARG A 1 86 ? -2.515 -27.218 -25.000 1.00 84.94 86 ARG A O 1
ATOM 604 N N . LEU A 1 87 ? -4.343 -27.321 -23.705 1.00 81.44 87 LEU A N 1
ATOM 605 C CA . LEU A 1 87 ? -5.294 -27.085 -24.790 1.00 81.44 87 LEU A CA 1
ATOM 606 C C . LEU A 1 87 ? -5.116 -25.687 -25.402 1.00 81.44 87 LEU A C 1
ATOM 608 O O . LEU A 1 87 ? -5.070 -25.562 -26.620 1.00 81.44 87 LEU A O 1
ATOM 612 N N . ALA A 1 88 ? -4.922 -24.655 -24.575 1.00 76.25 88 ALA A N 1
ATOM 613 C CA . ALA A 1 88 ? -4.636 -23.299 -25.043 1.00 76.25 88 ALA A CA 1
ATOM 614 C C . ALA A 1 88 ? -3.275 -23.187 -25.756 1.00 76.25 88 ALA A C 1
ATOM 616 O O . ALA A 1 88 ? -3.145 -22.424 -26.707 1.00 76.25 88 ALA A O 1
ATOM 617 N N . ALA A 1 89 ? -2.272 -23.961 -25.332 1.00 78.75 89 ALA A N 1
ATOM 618 C CA . ALA A 1 89 ? -0.952 -24.008 -25.963 1.00 78.75 89 ALA A CA 1
ATOM 619 C C . ALA A 1 89 ? -0.926 -24.834 -27.262 1.00 78.75 89 ALA A C 1
ATOM 621 O O . ALA A 1 89 ? -0.086 -24.587 -28.123 1.00 78.75 89 ALA A O 1
ATOM 622 N N . THR A 1 90 ? -1.832 -25.809 -27.398 1.00 69.50 90 THR A N 1
ATOM 623 C CA . THR A 1 90 ? -1.980 -26.650 -28.602 1.00 69.50 90 THR A CA 1
ATOM 624 C C . THR A 1 90 ? -2.992 -26.063 -29.587 1.00 69.50 90 THR A C 1
ATOM 626 O O . THR A 1 90 ? -3.077 -26.520 -30.726 1.00 69.50 90 THR A O 1
ATOM 629 N N . ALA A 1 91 ? -3.751 -25.037 -29.182 1.00 62.28 91 ALA A N 1
ATOM 630 C CA . ALA A 1 91 ? -4.537 -24.241 -30.109 1.00 62.28 91 ALA A CA 1
ATOM 631 C C . ALA A 1 91 ? -3.591 -23.738 -31.212 1.00 62.28 91 ALA A C 1
ATOM 633 O O . ALA A 1 91 ? -2.554 -23.148 -30.890 1.00 62.28 91 ALA A O 1
ATOM 634 N N . PRO A 1 92 ? -3.888 -23.998 -32.497 1.00 51.25 92 PRO A N 1
ATOM 635 C CA . PRO A 1 92 ? -3.015 -23.579 -33.574 1.00 51.25 92 PRO A CA 1
ATOM 636 C C . PRO A 1 92 ? -2.955 -22.055 -33.544 1.00 51.25 92 PRO A C 1
ATOM 638 O O . PRO A 1 92 ? -3.910 -21.367 -33.902 1.00 51.25 92 PRO A O 1
ATOM 641 N N . GLY A 1 93 ? -1.832 -21.513 -33.073 1.00 52.62 93 GLY A N 1
ATOM 642 C CA . GLY A 1 93 ? -1.541 -20.102 -33.258 1.00 52.62 93 GLY A CA 1
ATOM 643 C C . GLY A 1 93 ? -1.582 -19.794 -34.760 1.00 52.62 93 GLY A C 1
ATOM 644 O O . GLY A 1 93 ? -1.220 -20.663 -35.564 1.00 52.62 93 GLY A O 1
ATOM 645 N N . PRO A 1 94 ? -2.004 -18.589 -35.178 1.00 49.59 94 PRO A N 1
ATOM 646 C CA . PRO A 1 94 ? -1.897 -18.174 -36.571 1.00 49.59 94 PRO A CA 1
ATOM 647 C C . PRO A 1 94 ? -0.406 -18.042 -36.909 1.00 49.59 94 PRO A C 1
ATOM 649 O O . PRO A 1 94 ? 0.203 -16.992 -36.725 1.00 49.59 94 PRO A O 1
ATOM 652 N N . GLY A 1 95 ? 0.208 -19.158 -37.291 1.00 51.53 95 GLY A N 1
ATOM 653 C CA . GLY A 1 95 ? 1.657 -19.270 -37.402 1.00 51.53 95 GLY A CA 1
ATOM 654 C C . GLY A 1 95 ? 2.205 -20.680 -37.604 1.00 51.53 95 GLY A C 1
ATOM 655 O O . GLY A 1 95 ? 3.419 -20.831 -37.591 1.00 51.53 95 GLY A O 1
ATOM 656 N N . SER A 1 96 ? 1.377 -21.708 -37.832 1.00 49.62 96 SER A N 1
ATOM 657 C CA . SER A 1 96 ? 1.870 -22.934 -38.476 1.00 49.62 96 SER A CA 1
ATOM 658 C C . SER A 1 96 ? 1.699 -22.797 -39.986 1.00 49.62 96 SER A C 1
ATOM 660 O O . SER A 1 96 ? 0.802 -23.355 -40.607 1.00 49.62 96 SER A O 1
ATOM 662 N N . THR A 1 97 ? 2.534 -21.943 -40.563 1.00 46.72 97 THR A N 1
ATOM 663 C CA . THR A 1 97 ? 2.815 -21.943 -41.994 1.00 46.72 97 THR A CA 1
ATOM 664 C C . THR A 1 97 ? 4.282 -22.302 -42.104 1.00 46.72 97 THR A C 1
ATOM 666 O O . THR A 1 97 ? 5.159 -21.483 -41.854 1.00 46.72 97 THR A O 1
ATOM 669 N N . ALA A 1 98 ? 4.543 -23.570 -42.414 1.00 48.53 98 ALA A N 1
ATOM 670 C CA . ALA A 1 98 ? 5.879 -24.025 -42.781 1.00 48.53 98 ALA A CA 1
ATOM 671 C C . ALA A 1 98 ? 6.388 -23.352 -44.075 1.00 48.53 98 ALA A C 1
ATOM 673 O O . ALA A 1 98 ? 7.548 -23.519 -44.405 1.00 48.53 98 ALA A O 1
ATOM 674 N N . ASP A 1 99 ? 5.563 -22.536 -44.738 1.00 48.88 99 ASP A N 1
ATOM 675 C CA . ASP A 1 99 ? 5.948 -21.603 -45.792 1.00 48.88 99 ASP A CA 1
ATOM 676 C C . ASP A 1 99 ? 4.998 -20.391 -45.759 1.00 48.88 99 ASP A C 1
ATOM 678 O O . ASP A 1 99 ? 3.905 -20.435 -46.323 1.00 48.88 99 ASP A O 1
ATOM 682 N N . ALA A 1 100 ? 5.351 -19.305 -45.065 1.00 50.50 100 ALA A N 1
ATOM 683 C CA . ALA A 1 100 ? 4.711 -18.009 -45.306 1.00 50.50 100 ALA A CA 1
ATOM 684 C C . ALA A 1 100 ? 5.664 -16.840 -45.038 1.00 50.50 100 ALA A C 1
ATOM 686 O O . ALA A 1 100 ? 6.192 -16.662 -43.942 1.00 50.50 100 ALA A O 1
ATOM 687 N N . GLU A 1 101 ? 5.829 -16.042 -46.090 1.00 57.38 101 GLU A N 1
ATOM 688 C CA . GLU A 1 101 ? 6.489 -14.738 -46.180 1.00 57.38 101 GLU A CA 1
ATOM 689 C C . GLU A 1 101 ? 6.345 -13.836 -44.932 1.00 57.38 101 GLU A C 1
ATOM 691 O O . GLU A 1 101 ? 5.303 -13.837 -44.265 1.00 57.38 101 GLU A O 1
ATOM 696 N N . PRO A 1 102 ? 7.355 -12.993 -44.627 1.00 51.09 102 PRO A N 1
ATOM 697 C CA . PRO A 1 102 ? 7.386 -12.192 -43.411 1.00 51.09 102 PRO A CA 1
ATOM 698 C C . PRO A 1 102 ? 6.292 -11.116 -43.423 1.00 51.09 102 PRO A C 1
ATOM 700 O O . PRO A 1 102 ? 6.441 -10.019 -43.965 1.00 51.09 102 PRO A O 1
ATOM 703 N N . VAL A 1 103 ? 5.179 -11.406 -42.747 1.00 64.81 103 VAL A N 1
ATOM 704 C CA . VAL A 1 103 ? 4.099 -10.448 -42.503 1.00 64.81 103 VAL A CA 1
ATOM 705 C C . VAL A 1 103 ? 4.657 -9.270 -41.704 1.00 64.81 103 VAL A C 1
ATOM 707 O O . VAL A 1 103 ? 5.036 -9.392 -40.537 1.00 64.81 103 VAL A O 1
ATOM 710 N N . SER A 1 104 ? 4.711 -8.097 -42.340 1.00 69.38 104 SER A N 1
ATOM 711 C CA . SER A 1 104 ? 5.228 -6.885 -41.706 1.00 69.38 104 SER A CA 1
ATOM 712 C C . SER A 1 104 ? 4.520 -6.597 -40.374 1.00 69.38 104 SER A C 1
ATOM 714 O O . SER A 1 104 ? 3.316 -6.821 -40.202 1.00 69.38 104 SER A O 1
ATOM 716 N N . ARG A 1 105 ? 5.256 -6.004 -39.424 1.00 65.88 105 ARG A N 1
ATOM 717 C CA . ARG A 1 105 ? 4.760 -5.633 -38.082 1.00 65.88 105 ARG A CA 1
ATOM 718 C C . ARG A 1 105 ? 3.450 -4.823 -38.124 1.00 65.88 105 ARG A C 1
ATOM 720 O O . ARG A 1 105 ? 2.674 -4.852 -37.167 1.00 65.88 105 ARG A O 1
ATOM 727 N N . ARG A 1 106 ? 3.194 -4.112 -39.229 1.00 64.00 106 ARG A N 1
ATOM 728 C CA . ARG A 1 106 ? 1.967 -3.345 -39.481 1.00 64.00 106 ARG A CA 1
ATOM 729 C C . ARG A 1 106 ? 0.751 -4.252 -39.706 1.00 64.00 106 ARG A C 1
ATOM 731 O O . ARG A 1 106 ? -0.274 -4.028 -39.069 1.00 64.00 106 ARG A O 1
ATOM 738 N N . ALA A 1 107 ? 0.873 -5.293 -40.525 1.00 67.62 107 ALA A N 1
ATOM 739 C CA . ALA A 1 107 ? -0.218 -6.227 -40.810 1.00 67.62 107 ALA A CA 1
ATOM 740 C C . ALA A 1 107 ? -0.609 -7.051 -39.567 1.00 67.62 107 ALA A C 1
ATOM 742 O O . ALA A 1 107 ? -1.789 -7.152 -39.233 1.00 67.62 107 ALA A O 1
ATOM 743 N N . ALA A 1 108 ? 0.373 -7.489 -38.771 1.00 63.06 108 ALA A N 1
ATOM 744 C CA . ALA A 1 108 ? 0.119 -8.161 -37.492 1.00 63.06 108 ALA A CA 1
ATOM 745 C C . ALA A 1 108 ? -0.570 -7.258 -36.445 1.00 63.06 108 ALA A C 1
ATOM 747 O O . ALA A 1 108 ? -1.191 -7.739 -35.496 1.00 63.06 108 ALA A O 1
ATOM 748 N N . ARG A 1 109 ? -0.432 -5.929 -36.545 1.00 62.03 109 ARG A N 1
ATOM 749 C CA . ARG A 1 109 ? -1.133 -4.983 -35.658 1.00 62.03 109 ARG A CA 1
ATOM 750 C C . ARG A 1 109 ? -2.577 -4.744 -36.122 1.00 62.03 109 ARG A C 1
ATOM 752 O O . ARG A 1 109 ? -3.454 -4.612 -35.272 1.00 62.03 109 ARG A O 1
ATOM 759 N N . ALA A 1 110 ? -2.829 -4.753 -37.432 1.00 65.62 110 ALA A N 1
ATOM 760 C CA . ALA A 1 110 ? -4.170 -4.607 -37.999 1.00 65.62 110 ALA A CA 1
ATOM 761 C C . ALA A 1 110 ? -5.081 -5.800 -37.658 1.00 65.62 110 ALA A C 1
ATOM 763 O O . ALA A 1 110 ? -6.200 -5.585 -37.203 1.00 65.62 110 ALA A O 1
ATOM 764 N N . ALA A 1 111 ? -4.577 -7.037 -37.753 1.00 61.94 111 ALA A N 1
ATOM 765 C CA . ALA A 1 111 ? -5.343 -8.241 -37.404 1.00 61.94 111 ALA A CA 1
ATOM 766 C C . ALA A 1 111 ? -5.803 -8.247 -35.932 1.00 61.94 111 ALA A C 1
ATOM 768 O O . ALA A 1 111 ? -6.976 -8.455 -35.643 1.00 61.94 111 ALA A O 1
ATOM 769 N N . ARG A 1 112 ? -4.913 -7.872 -34.999 1.00 60.97 112 ARG A N 1
ATOM 770 C CA . ARG A 1 112 ? -5.244 -7.718 -33.565 1.00 60.97 112 ARG A CA 1
ATOM 771 C C . ARG A 1 112 ? -6.248 -6.601 -33.269 1.00 60.97 112 ARG A C 1
ATOM 773 O O . ARG A 1 112 ? -6.814 -6.559 -32.184 1.00 60.97 112 ARG A O 1
ATOM 780 N N . SER A 1 113 ? -6.435 -5.677 -34.208 1.00 59.94 113 SER A N 1
ATOM 781 C CA . SER A 1 113 ? -7.377 -4.564 -34.068 1.00 59.94 113 SER A CA 1
ATOM 782 C C . SER A 1 113 ? -8.768 -4.897 -34.614 1.00 59.94 113 SER A C 1
ATOM 784 O O . SER A 1 113 ? -9.703 -4.163 -34.311 1.00 59.94 113 SER A O 1
ATOM 786 N N . ALA A 1 114 ? -8.912 -5.976 -35.395 1.00 57.56 114 ALA A N 1
ATOM 787 C CA . ALA A 1 114 ? -10.176 -6.383 -36.012 1.00 57.56 114 ALA A CA 1
ATOM 788 C C . ALA A 1 114 ? -11.050 -7.262 -35.091 1.00 57.56 114 ALA A C 1
ATOM 790 O O . ALA A 1 114 ? -12.273 -7.227 -35.189 1.00 57.56 114 ALA A O 1
ATOM 791 N N . GLU A 1 115 ? -10.443 -7.973 -34.138 1.00 57.19 115 GLU A N 1
ATOM 792 C CA . GLU A 1 115 ? -11.122 -8.883 -33.200 1.00 57.19 115 GLU A CA 1
ATOM 793 C C . GLU A 1 115 ? -11.676 -8.304 -31.859 1.00 57.19 115 GLU A C 1
ATOM 795 O O . GLU A 1 115 ? -12.127 -9.087 -31.029 1.00 57.19 115 GLU A O 1
ATOM 800 N N . PRO A 1 116 ? -11.694 -6.984 -31.548 1.00 58.47 116 PRO A N 1
ATOM 801 C CA . PRO A 1 116 ? -12.202 -6.502 -30.257 1.00 58.47 116 PRO A CA 1
ATOM 802 C C . PRO A 1 116 ? -13.673 -6.050 -30.270 1.00 58.47 116 PRO A C 1
ATOM 804 O O . PRO A 1 116 ? -14.192 -5.684 -29.218 1.00 58.47 116 PRO A O 1
ATOM 807 N N . ALA A 1 117 ? -14.359 -6.020 -31.419 1.00 59.59 117 ALA A N 1
ATOM 808 C CA . ALA A 1 117 ? -15.652 -5.332 -31.539 1.00 59.59 117 ALA A CA 1
ATOM 809 C C . ALA A 1 117 ? -16.786 -5.977 -30.715 1.00 59.59 117 ALA A C 1
ATOM 811 O O . ALA A 1 117 ? -17.583 -5.262 -30.109 1.00 59.59 117 ALA A O 1
ATOM 812 N N . GLN A 1 118 ? -16.838 -7.310 -30.638 1.00 58.94 118 GLN A N 1
ATOM 813 C CA . GLN A 1 118 ? -17.912 -8.028 -29.935 1.00 58.94 118 GLN A CA 1
ATOM 814 C C . GLN A 1 118 ? -17.724 -8.003 -28.410 1.00 58.94 118 GLN A C 1
ATOM 816 O O . GLN A 1 118 ? -18.656 -7.679 -27.678 1.00 58.94 118 GLN A O 1
ATOM 821 N N . SER A 1 119 ? -16.498 -8.232 -27.929 1.00 60.97 119 SER A N 1
ATOM 822 C CA . SER A 1 119 ? -16.157 -8.123 -26.502 1.00 60.97 119 SER A CA 1
ATOM 823 C C . SER A 1 119 ? -16.218 -6.680 -25.995 1.00 60.97 119 SER A C 1
ATOM 825 O O . SER A 1 119 ? -16.505 -6.435 -24.827 1.00 60.97 119 SER A O 1
ATOM 827 N N . ALA A 1 120 ? -15.974 -5.695 -26.867 1.00 62.78 120 ALA A N 1
ATOM 828 C CA . ALA A 1 120 ? -16.169 -4.294 -26.522 1.00 62.78 120 ALA A CA 1
ATOM 829 C C . ALA A 1 120 ? -17.654 -3.941 -26.387 1.00 62.78 120 ALA A C 1
ATOM 831 O O . ALA A 1 120 ? -17.964 -3.103 -25.546 1.00 62.78 120 ALA A O 1
ATOM 832 N N . ALA A 1 121 ? -18.548 -4.550 -27.176 1.00 66.31 121 ALA A N 1
ATOM 833 C CA . ALA A 1 121 ? -19.988 -4.290 -27.138 1.00 66.31 121 ALA A CA 1
ATOM 834 C C . ALA A 1 121 ? -20.637 -4.759 -25.823 1.00 66.31 121 ALA A C 1
ATOM 836 O O . ALA A 1 121 ? -21.403 -4.010 -25.223 1.00 66.31 121 ALA A O 1
ATOM 837 N N . THR A 1 122 ? -20.282 -5.950 -25.328 1.00 73.94 122 THR A N 1
ATOM 838 C CA . THR A 1 122 ? -20.811 -6.503 -24.062 1.00 73.94 122 THR A CA 1
ATOM 839 C C . THR A 1 122 ? -20.335 -5.750 -22.823 1.00 73.94 122 THR A C 1
ATOM 841 O O . THR A 1 122 ? -21.013 -5.747 -21.799 1.00 73.94 122 THR A O 1
ATOM 844 N N . LEU A 1 123 ? -19.182 -5.088 -22.913 1.00 78.69 123 LEU A N 1
ATOM 845 C CA . LEU A 1 123 ? -18.597 -4.307 -21.826 1.00 78.69 123 LEU A CA 1
ATOM 846 C C . LEU A 1 123 ? -18.915 -2.805 -21.932 1.00 78.69 123 LEU A C 1
ATOM 848 O O . LEU A 1 123 ? -18.425 -2.037 -21.103 1.00 78.69 123 LEU A O 1
ATOM 852 N N . GLN A 1 124 ? -19.706 -2.356 -22.919 1.00 77.56 124 GLN A N 1
ATOM 853 C CA . GLN A 1 124 ? -20.068 -0.938 -23.049 1.00 77.56 124 GLN A CA 1
ATOM 854 C C . GLN A 1 124 ? -20.817 -0.446 -21.806 1.00 77.56 124 GLN A C 1
ATOM 856 O O . GLN A 1 124 ? -21.776 -1.062 -21.356 1.00 77.56 124 GLN A O 1
ATOM 861 N N . GLY A 1 125 ? -20.358 0.674 -21.240 1.00 77.06 125 GLY A N 1
ATOM 862 C CA . GLY A 1 125 ? -20.916 1.254 -20.013 1.00 77.06 125 GLY A CA 1
ATOM 863 C C . GLY A 1 125 ? -20.400 0.644 -18.701 1.00 77.06 125 GLY A C 1
ATOM 864 O O . GLY A 1 125 ? -20.675 1.196 -17.641 1.00 77.06 125 GLY A O 1
ATOM 865 N N . SER A 1 126 ? -19.614 -0.440 -18.743 1.00 84.06 126 SER A N 1
ATOM 866 C CA . SER A 1 126 ? -18.972 -1.018 -17.553 1.00 84.06 126 SER A CA 1
ATOM 867 C C . SER A 1 126 ? -17.621 -0.357 -17.247 1.00 84.06 126 SER A C 1
ATOM 869 O O . SER A 1 126 ? -16.898 0.083 -18.148 1.00 84.06 126 SER A O 1
ATOM 871 N N . ILE A 1 127 ? -17.216 -0.370 -15.972 1.00 86.00 127 ILE A N 1
ATOM 872 C CA . ILE A 1 127 ? -15.856 -0.002 -15.533 1.00 86.00 127 ILE A CA 1
ATOM 873 C C . ILE A 1 127 ? -14.770 -0.879 -16.181 1.00 86.00 127 ILE A C 1
ATOM 875 O O . ILE A 1 127 ? -13.605 -0.499 -16.220 1.00 86.00 127 ILE A O 1
ATOM 879 N N . LEU A 1 128 ? -15.153 -2.043 -16.717 1.00 84.38 128 LEU A N 1
ATOM 880 C CA . LEU A 1 128 ? -14.269 -2.966 -17.429 1.00 84.38 128 LEU A CA 1
ATOM 881 C C . LEU A 1 128 ? -14.187 -2.687 -18.940 1.00 84.38 128 LEU A C 1
ATOM 883 O O . LEU A 1 128 ? -13.456 -3.379 -19.647 1.00 84.38 128 LEU A O 1
ATOM 887 N N . SER A 1 129 ? -14.897 -1.675 -19.452 1.00 85.69 129 SER A N 1
ATOM 888 C CA . SER A 1 129 ? -14.825 -1.306 -20.867 1.00 85.69 129 SER A CA 1
ATOM 889 C C . SER A 1 129 ? -13.413 -0.853 -21.256 1.00 85.69 129 SER A C 1
ATOM 891 O O . SER A 1 129 ? -12.833 0.004 -20.577 1.00 85.69 129 SER A O 1
ATOM 893 N N . PRO A 1 130 ? -12.869 -1.310 -22.401 1.00 82.88 130 PRO A N 1
ATOM 894 C CA . PRO A 1 130 ? -11.598 -0.810 -22.920 1.00 82.88 130 PRO A CA 1
ATOM 895 C C . PRO A 1 130 ? -11.572 0.714 -23.112 1.00 82.88 130 PRO A C 1
ATOM 897 O O . PRO A 1 130 ? -10.510 1.326 -23.006 1.00 82.88 130 PRO A O 1
ATOM 900 N N . ALA A 1 131 ? -12.721 1.334 -23.409 1.00 86.25 131 ALA A N 1
ATOM 901 C CA . ALA A 1 131 ? -12.827 2.783 -23.574 1.00 86.25 131 ALA A CA 1
ATOM 902 C C . ALA A 1 131 ? -12.604 3.523 -22.244 1.00 86.25 131 ALA A C 1
ATOM 904 O O . ALA A 1 131 ? -11.810 4.463 -22.201 1.00 86.25 131 ALA A O 1
ATOM 905 N N . THR A 1 132 ? -13.212 3.038 -21.156 1.00 90.44 132 THR A N 1
ATOM 906 C CA . THR A 1 132 ? -13.056 3.588 -19.800 1.00 90.44 132 THR A CA 1
ATOM 907 C C . THR A 1 132 ? -11.592 3.551 -19.361 1.00 90.44 132 THR A C 1
ATOM 909 O O . THR A 1 132 ? -11.032 4.574 -18.973 1.00 90.44 132 THR A O 1
ATOM 912 N N . TRP A 1 133 ? -10.912 2.413 -19.535 1.00 86.81 133 TRP A N 1
ATOM 913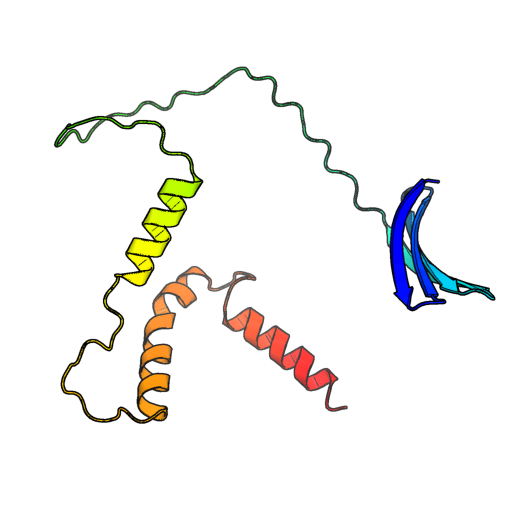 C CA . TRP A 1 133 ? -9.488 2.289 -19.202 1.00 86.81 133 TRP A CA 1
ATOM 914 C C . TRP A 1 133 ? -8.584 3.192 -20.049 1.00 86.81 133 TRP A C 1
ATOM 916 O O . TRP A 1 133 ? -7.627 3.774 -19.533 1.00 86.81 133 TRP A O 1
ATOM 926 N N . LYS A 1 134 ? -8.884 3.353 -21.346 1.00 89.12 134 LYS A N 1
ATOM 927 C CA . LYS A 1 134 ? -8.154 4.288 -22.219 1.00 89.12 134 LYS A CA 1
ATOM 928 C C . LYS A 1 134 ? -8.313 5.735 -21.750 1.00 89.12 134 LYS A C 1
ATOM 930 O O . LYS A 1 134 ? -7.324 6.470 -21.762 1.00 89.12 134 LYS A O 1
ATOM 935 N N . GLN A 1 135 ? -9.510 6.124 -21.312 1.00 88.25 135 GLN A N 1
ATOM 936 C CA . GLN A 1 135 ? -9.789 7.454 -20.772 1.00 88.25 135 GLN A CA 1
ATOM 937 C C . GLN A 1 135 ? -9.028 7.702 -19.462 1.00 88.25 135 GLN A C 1
ATOM 939 O O . GLN A 1 135 ? -8.328 8.709 -19.349 1.00 88.25 135 GLN A O 1
ATOM 944 N N . THR A 1 136 ? -9.062 6.760 -18.514 1.00 90.94 136 THR A N 1
ATOM 945 C CA . THR A 1 136 ? -8.291 6.857 -17.262 1.00 90.94 136 THR A CA 1
ATOM 946 C C . THR A 1 136 ? -6.786 6.953 -17.534 1.00 90.94 136 THR A C 1
ATOM 948 O O . THR A 1 136 ? -6.098 7.804 -16.972 1.00 90.94 136 THR A O 1
ATOM 951 N N . ALA A 1 137 ? -6.259 6.138 -18.454 1.00 90.06 137 ALA A N 1
ATOM 952 C CA . ALA A 1 137 ? -4.844 6.171 -18.821 1.00 90.06 137 ALA A CA 1
ATOM 953 C C . ALA A 1 137 ? -4.423 7.486 -19.504 1.00 90.06 137 ALA A C 1
ATOM 955 O O . ALA A 1 137 ? -3.275 7.911 -19.359 1.00 90.06 137 ALA A O 1
ATOM 956 N N . ALA A 1 138 ? -5.318 8.128 -20.263 1.00 88.69 138 ALA A N 1
ATOM 957 C CA . ALA A 1 138 ? -5.051 9.431 -20.869 1.00 88.69 138 ALA A CA 1
ATOM 958 C C . ALA A 1 138 ? -4.917 10.529 -19.805 1.00 88.69 138 ALA A C 1
ATOM 960 O O . ALA A 1 138 ? -3.954 11.293 -19.852 1.00 88.69 138 ALA A O 1
ATOM 961 N N . PHE A 1 139 ? -5.805 10.538 -18.808 1.00 89.44 139 PHE A N 1
ATOM 962 C CA . PHE A 1 1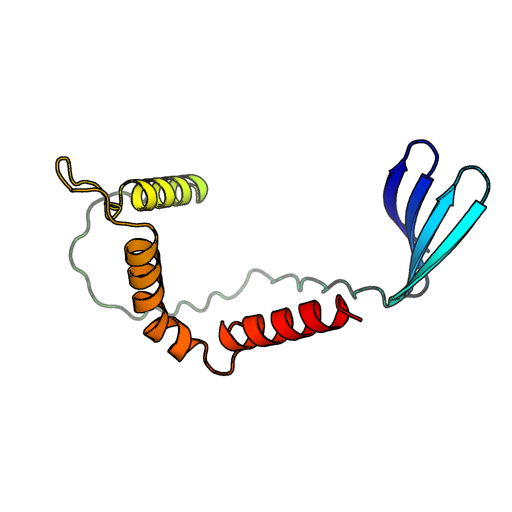39 ? -5.748 11.480 -17.689 1.00 89.44 139 PHE A CA 1
ATOM 963 C C . PHE A 1 139 ? -4.438 11.350 -16.891 1.00 89.44 139 PHE A C 1
ATOM 965 O O . PHE A 1 139 ? -3.757 12.338 -16.625 1.00 89.44 139 PHE A O 1
ATOM 972 N N . LEU A 1 140 ? -4.006 10.114 -16.608 1.00 90.50 140 LEU A N 1
ATOM 973 C CA . LEU A 1 140 ? -2.732 9.846 -15.926 1.00 90.50 140 LEU A CA 1
ATOM 974 C C . LEU A 1 140 ? -1.500 10.314 -16.719 1.00 90.50 140 LEU A C 1
ATOM 976 O O . LEU A 1 140 ? -0.491 10.686 -16.123 1.00 90.50 140 LEU A O 1
ATOM 980 N N . ARG A 1 141 ? -1.551 10.289 -18.058 1.00 84.38 141 ARG A N 1
ATOM 981 C CA . ARG A 1 141 ? -0.460 10.808 -18.901 1.00 84.38 141 ARG A CA 1
ATOM 982 C C . ARG A 1 141 ? -0.419 12.332 -18.920 1.00 84.38 141 ARG A C 1
ATOM 984 O O . ARG A 1 141 ? 0.673 12.888 -18.928 1.00 84.38 141 ARG A O 1
ATOM 991 N N . GLN A 1 142 ? -1.575 12.990 -18.907 1.00 78.81 142 GLN A N 1
ATOM 992 C CA . GLN A 1 142 ? -1.661 14.452 -18.893 1.00 78.81 142 GLN A CA 1
ATOM 993 C C . GLN A 1 142 ? -1.091 15.042 -17.596 1.00 78.81 142 GLN A C 1
ATOM 995 O O . GLN A 1 142 ? -0.340 16.007 -17.657 1.00 78.81 142 GLN A O 1
ATOM 1000 N N . GLY A 1 143 ? -1.331 14.407 -16.444 1.00 73.69 143 GLY A N 1
ATOM 1001 C CA . GLY A 1 143 ? -0.760 14.837 -15.158 1.00 73.69 143 GLY A CA 1
ATOM 1002 C C . GLY A 1 143 ? 0.752 14.614 -14.990 1.00 73.69 143 GLY A C 1
ATOM 1003 O O . GLY A 1 143 ? 1.301 15.004 -13.969 1.00 73.69 143 GLY A O 1
ATOM 1004 N N . ARG A 1 144 ? 1.431 13.970 -15.952 1.00 60.69 144 ARG A N 1
ATOM 1005 C CA . ARG A 1 144 ? 2.896 13.778 -15.955 1.00 60.69 144 ARG A CA 1
ATOM 1006 C C . ARG A 1 144 ? 3.640 14.733 -16.893 1.00 60.69 144 ARG A C 1
ATOM 1008 O O . ARG A 1 144 ? 4.864 14.679 -16.944 1.00 60.69 144 ARG A O 1
ATOM 1015 N N . ALA A 1 145 ? 2.913 15.533 -17.670 1.00 58.81 145 ALA A N 1
ATOM 1016 C CA . ALA A 1 145 ? 3.466 16.435 -18.680 1.00 58.81 145 ALA A CA 1
ATOM 1017 C C . ALA A 1 145 ? 3.363 17.926 -18.295 1.00 58.81 145 ALA A C 1
ATOM 1019 O O . ALA A 1 145 ? 3.637 18.778 -19.138 1.00 58.81 145 ALA A O 1
ATOM 1020 N N . GLY A 1 146 ? 2.970 18.228 -17.055 1.00 48.59 146 GLY A N 1
ATOM 1021 C CA . GLY A 1 146 ? 3.019 19.557 -16.434 1.00 48.59 146 GLY A CA 1
ATOM 1022 C C . GLY A 1 146 ? 3.779 19.483 -15.122 1.00 48.59 146 GLY A C 1
ATOM 1023 O O . GLY A 1 146 ? 4.396 20.506 -14.767 1.00 48.59 146 GLY A O 1
#

Radius of gyration: 27.12 Å; chains: 1; bounding box: 53×63×66 Å

Secondary structure (DSSP, 8-state):
-EEEEEEEEETTEEEEEEEETTEEEEEEEESS-EEEEEEEE-----------S-----------------------HHHHHHHHHHHHHHS--TT--SS-----HHHHHHHHHHTTHHHHHHTTTSTT-HHHHHHHHHHHHHTT--